Protein AF-A0A4R4EH93-F1 (afdb_monomer)

pLDDT: mean 72.95, std 14.52, range [34.31, 91.31]

Mean predicted aligned error: 12.09 Å

Radius of gyration: 16.81 Å; Cα contacts (8 Å, |Δi|>4): 59; chains: 1; bounding box: 36×36×42 Å

Solvent-accessible surface area (backbone atoms only — not comparable to full-atom values): 6938 Å² total; per-residue (Å²): 116,46,76,43,58,83,52,66,70,56,56,56,50,24,69,74,64,79,35,54,74,48,68,48,46,65,91,77,71,39,52,62,50,95,89,77,46,45,53,67,58,56,54,49,50,53,50,53,51,50,64,60,53,68,77,47,99,67,78,57,76,93,48,43,66,61,54,49,53,53,48,51,55,42,62,77,56,65,73,60,90,53,63,68,59,54,52,51,47,54,48,52,61,62,70,52,57,73,85,62,41,72,65,49,62,76,66,50,93,73,86,126

Secondary structure (DSSP, 8-state):
-EEE-S-HHHHHHHHHHT--EEE--GGGT--EETTTEEHHHHHHHHHHHHHHHTTSS---GGGHHHHHHHHHHHHHTTT---HHHHHHHHHHHHHS-TTSHHHHHHT-S---

Structure (mmCIF, N/CA/C/O backbone):
data_AF-A0A4R4EH93-F1
#
_entry.id   AF-A0A4R4EH93-F1
#
loop_
_atom_site.group_PDB
_atom_site.id
_atom_site.type_symbol
_atom_site.label_atom_id
_atom_site.label_alt_id
_atom_site.label_comp_id
_atom_site.label_asym_id
_atom_site.label_entity_id
_atom_site.label_seq_id
_atom_site.pdbx_PDB_ins_code
_atom_site.Cartn_x
_atom_site.Cartn_y
_atom_site.Cartn_z
_atom_site.occupancy
_atom_site.B_iso_or_equiv
_atom_site.auth_seq_id
_atom_site.auth_comp_id
_atom_site.auth_asym_id
_atom_site.auth_atom_id
_atom_site.pdbx_PDB_model_num
ATOM 1 N N . VAL A 1 1 ? -14.420 -3.816 -2.628 1.00 75.31 1 VAL A N 1
ATOM 2 C CA . VAL A 1 1 ? -14.460 -3.188 -1.287 1.00 75.31 1 VAL A CA 1
ATOM 3 C C . VAL A 1 1 ? -13.229 -2.310 -1.111 1.00 75.31 1 VAL A C 1
ATOM 5 O O . VAL A 1 1 ? -12.121 -2.817 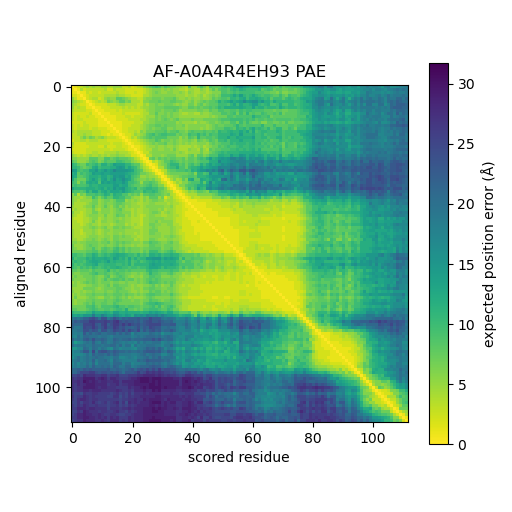-1.235 1.00 75.31 1 VAL A O 1
ATOM 8 N N . LEU A 1 2 ? -13.412 -1.013 -0.868 1.00 80.44 2 LEU A N 1
ATOM 9 C CA . LEU A 1 2 ? -12.361 -0.056 -0.516 1.00 80.44 2 LEU A CA 1
ATOM 10 C C . LEU A 1 2 ? -12.394 0.180 0.993 1.00 80.44 2 LEU A C 1
ATOM 12 O O . LEU A 1 2 ? -13.464 0.416 1.548 1.00 80.44 2 LEU A O 1
ATOM 16 N N . ILE A 1 3 ? -11.233 0.161 1.646 1.00 81.25 3 ILE A N 1
ATOM 17 C CA . ILE A 1 3 ? -11.112 0.461 3.074 1.00 81.25 3 ILE A CA 1
ATOM 18 C C . ILE A 1 3 ? -10.250 1.706 3.225 1.00 81.25 3 ILE A C 1
ATOM 20 O O . ILE A 1 3 ? -9.117 1.727 2.747 1.00 81.25 3 ILE A O 1
ATOM 24 N N . SER A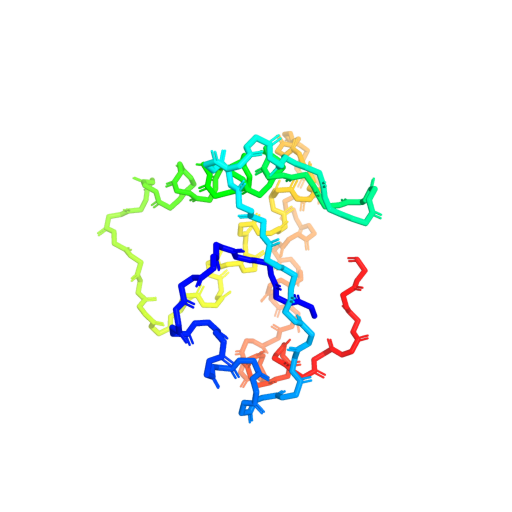 1 4 ? -10.771 2.738 3.877 1.00 80.06 4 SER A N 1
ATOM 25 C CA . SER A 1 4 ? -10.017 3.968 4.128 1.00 80.06 4 SER A CA 1
ATOM 26 C C . SER A 1 4 ? -10.549 4.707 5.353 1.00 80.06 4 SER A C 1
ATOM 28 O O . SER A 1 4 ? -11.550 4.309 5.955 1.00 80.06 4 SER A O 1
ATOM 30 N N . ASP A 1 5 ? -9.889 5.808 5.703 1.00 77.25 5 ASP A N 1
ATOM 31 C CA . ASP A 1 5 ? -10.461 6.806 6.602 1.00 77.25 5 ASP A CA 1
ATOM 32 C C . ASP A 1 5 ? -11.723 7.457 5.991 1.00 77.25 5 ASP A C 1
ATOM 34 O O . ASP A 1 5 ? -12.092 7.222 4.833 1.00 77.25 5 ASP A O 1
ATOM 38 N N . ALA A 1 6 ? -12.410 8.270 6.791 1.00 77.81 6 ALA A N 1
ATOM 39 C CA . ALA A 1 6 ? -13.658 8.929 6.412 1.00 77.81 6 ALA A CA 1
ATOM 40 C C . ALA A 1 6 ? -13.471 10.132 5.461 1.00 77.81 6 ALA A C 1
ATOM 42 O O . ALA A 1 6 ? -14.370 10.968 5.369 1.00 77.81 6 ALA A O 1
ATOM 43 N N . HIS A 1 7 ? -12.327 10.274 4.780 1.00 82.50 7 HIS A N 1
ATOM 44 C CA . HIS A 1 7 ? -12.070 11.438 3.937 1.00 82.50 7 HIS A CA 1
ATOM 45 C C . HIS A 1 7 ? -12.988 11.479 2.701 1.00 82.50 7 HIS A C 1
ATOM 47 O O . HIS A 1 7 ? -13.197 10.478 2.007 1.00 82.50 7 HIS A O 1
ATOM 53 N N . ASN A 1 8 ? -13.516 12.670 2.394 1.00 84.06 8 ASN A N 1
ATOM 54 C CA . ASN A 1 8 ? -14.549 12.876 1.369 1.00 84.06 8 ASN A CA 1
ATOM 55 C C . ASN A 1 8 ? -14.127 12.426 -0.039 1.00 84.06 8 ASN A C 1
ATOM 57 O O . ASN A 1 8 ? -14.973 11.996 -0.819 1.00 84.06 8 ASN A O 1
ATOM 61 N N . SER A 1 9 ? -12.832 12.468 -0.361 1.00 86.50 9 SER A N 1
ATOM 62 C CA . SER A 1 9 ? -12.319 11.998 -1.656 1.00 86.50 9 SER A CA 1
ATOM 63 C C . SER A 1 9 ? -12.639 10.524 -1.913 1.00 86.50 9 SER A C 1
ATOM 65 O O . SER A 1 9 ? -13.001 10.158 -3.030 1.00 86.50 9 SER A O 1
ATOM 67 N N . TYR A 1 10 ? -12.547 9.681 -0.880 1.00 85.44 10 TYR A N 1
ATOM 68 C CA . TYR A 1 10 ? -12.833 8.254 -1.002 1.00 85.44 10 TYR A CA 1
ATOM 69 C C . TYR A 1 10 ? -14.327 7.997 -1.151 1.00 85.44 10 TYR A C 1
ATOM 71 O O . TYR A 1 10 ? -14.704 7.129 -1.931 1.00 85.44 10 TYR A O 1
ATOM 79 N N . LYS A 1 11 ? -15.167 8.800 -0.483 1.00 84.81 11 LYS A N 1
ATOM 80 C CA . LYS A 1 11 ? -16.629 8.731 -0.593 1.00 84.81 11 LYS A CA 1
ATOM 81 C C . LYS A 1 11 ? -17.120 9.073 -2.003 1.00 84.81 11 LYS A C 1
ATOM 83 O O . LYS A 1 11 ? -17.979 8.379 -2.543 1.00 84.81 11 LYS A O 1
ATOM 88 N N . SER A 1 12 ? -16.563 10.118 -2.617 1.00 86.81 12 SER A N 1
ATOM 89 C CA . SER A 1 12 ? -16.892 10.471 -4.004 1.00 86.81 12 SER A CA 1
ATOM 90 C C . SER A 1 12 ? -16.395 9.408 -4.986 1.00 86.81 12 SER A C 1
ATOM 92 O O . SER A 1 12 ? -17.105 9.045 -5.918 1.00 86.81 12 SER A O 1
ATOM 94 N N . TYR A 1 13 ? -15.196 8.860 -4.760 1.00 88.00 13 TYR A N 1
ATOM 95 C CA . TYR A 1 13 ? -14.639 7.809 -5.611 1.00 88.00 13 TYR A CA 1
ATOM 96 C C . TYR A 1 13 ? -15.480 6.527 -5.585 1.00 88.00 13 TYR A C 1
ATOM 98 O O . TYR A 1 13 ? -15.805 5.988 -6.640 1.00 88.00 13 TYR A O 1
ATOM 106 N N . THR A 1 14 ? -15.857 6.048 -4.400 1.00 89.25 14 THR A N 1
ATOM 107 C CA . THR A 1 14 ? -16.641 4.815 -4.233 1.00 89.25 14 THR A CA 1
ATOM 108 C C . THR A 1 14 ? -18.038 4.934 -4.820 1.00 89.25 14 THR A C 1
ATOM 110 O O . THR A 1 14 ? -18.478 4.012 -5.500 1.00 89.25 14 THR A O 1
ATOM 113 N N . SER A 1 15 ? -18.678 6.094 -4.647 1.00 85.38 15 SER A N 1
ATOM 114 C CA . SER A 1 15 ? -19.988 6.389 -5.240 1.00 85.38 15 SER A CA 1
ATOM 115 C C . SER A 1 15 ? -19.942 6.381 -6.773 1.00 85.38 15 SER A C 1
ATOM 117 O O . SER A 1 15 ? -20.863 5.887 -7.411 1.00 85.38 15 SER A O 1
ATOM 119 N N . ASN A 1 16 ? -18.852 6.876 -7.370 1.00 90.50 16 ASN A N 1
ATOM 120 C CA . ASN A 1 16 ? -18.697 6.932 -8.827 1.00 90.50 16 ASN A CA 1
ATOM 121 C C . ASN A 1 16 ? -18.285 5.595 -9.464 1.00 90.50 16 ASN A C 1
ATOM 123 O O . ASN A 1 16 ? -18.445 5.431 -10.669 1.00 90.50 16 ASN A O 1
ATOM 127 N N . ASN A 1 17 ? -17.699 4.672 -8.695 1.00 87.00 17 ASN A N 1
ATOM 128 C CA . ASN A 1 17 ? -17.136 3.416 -9.212 1.00 87.00 17 ASN A CA 1
ATOM 129 C C . ASN A 1 17 ? -17.895 2.166 -8.731 1.00 87.00 17 ASN A C 1
ATOM 131 O O . ASN A 1 17 ? -17.402 1.062 -8.937 1.00 87.00 17 ASN A O 1
ATOM 135 N N . ASP A 1 18 ? -19.045 2.333 -8.070 1.00 85.88 18 ASP A N 1
ATOM 136 C CA . ASP A 1 18 ? -19.843 1.247 -7.476 1.00 85.88 18 ASP A CA 1
ATOM 137 C C . ASP A 1 18 ? -19.010 0.295 -6.591 1.00 85.88 18 ASP A C 1
ATOM 139 O O . ASP A 1 18 ? -19.085 -0.932 -6.654 1.00 85.88 18 ASP A O 1
ATOM 143 N N . VAL A 1 19 ? -18.132 0.876 -5.766 1.00 86.00 19 VAL A N 1
ATOM 144 C CA . VAL A 1 19 ? -17.267 0.117 -4.855 1.00 86.00 19 VAL A CA 1
ATOM 145 C C . VAL A 1 19 ? -17.749 0.308 -3.429 1.00 86.00 19 VAL A C 1
ATOM 147 O O . VAL A 1 19 ? -17.776 1.425 -2.926 1.00 86.00 19 VAL A O 1
ATOM 150 N N . GLU A 1 20 ? -18.030 -0.785 -2.721 1.00 85.44 20 GLU A N 1
ATOM 151 C CA . GLU A 1 20 ? -18.368 -0.711 -1.298 1.00 85.44 20 GLU A CA 1
ATOM 152 C C . GLU A 1 20 ? -17.258 -0.014 -0.490 1.00 85.44 20 GLU A C 1
ATOM 154 O O . GLU A 1 20 ? -16.099 -0.441 -0.532 1.00 85.44 20 GLU A O 1
ATOM 159 N N . HIS A 1 21 ? -17.613 1.023 0.276 1.00 84.62 21 HIS A N 1
ATOM 160 C CA . HIS A 1 21 ? -16.680 1.782 1.111 1.00 84.62 21 HIS A CA 1
ATOM 161 C C . HIS A 1 21 ? -16.786 1.402 2.590 1.00 84.62 21 HIS A C 1
ATOM 163 O O . HIS A 1 21 ? -17.761 1.714 3.272 1.00 84.62 21 HIS A O 1
ATOM 169 N N . VAL A 1 22 ? -15.742 0.770 3.117 1.00 83.19 22 VAL A N 1
ATOM 170 C CA . VAL A 1 22 ? -15.603 0.449 4.537 1.00 83.19 22 VAL A CA 1
ATOM 171 C C . VAL A 1 22 ? -14.756 1.529 5.207 1.00 83.19 22 VAL A C 1
ATOM 173 O O . VAL A 1 22 ? -13.536 1.560 5.085 1.00 83.19 22 VAL A O 1
ATOM 176 N N . ILE A 1 23 ? -15.415 2.423 5.939 1.00 80.94 23 ILE A N 1
ATOM 177 C CA . ILE A 1 23 ? -14.749 3.512 6.666 1.00 80.94 23 ILE A CA 1
ATOM 178 C C . ILE A 1 23 ? -14.227 3.007 8.013 1.00 80.94 23 ILE A C 1
ATOM 180 O O . ILE A 1 23 ? -15.039 2.605 8.845 1.00 80.94 23 ILE A O 1
ATOM 184 N N . ILE A 1 24 ? -12.922 3.075 8.269 1.00 76.00 24 ILE A N 1
ATOM 185 C CA . ILE A 1 24 ? -12.345 2.783 9.592 1.00 76.00 24 ILE A CA 1
ATOM 186 C C . ILE A 1 24 ? -11.857 4.092 10.213 1.00 76.00 24 ILE A C 1
ATOM 188 O O . ILE A 1 24 ? -10.912 4.704 9.718 1.00 76.00 24 ILE A O 1
ATOM 192 N N . ASN A 1 25 ? -12.510 4.535 11.291 1.00 72.62 25 ASN A N 1
ATOM 193 C CA . ASN A 1 25 ? -12.143 5.770 11.977 1.00 72.62 25 ASN A CA 1
ATOM 194 C C . ASN A 1 25 ? -11.271 5.470 13.204 1.00 72.62 25 ASN A C 1
ATOM 196 O O . ASN A 1 25 ? -11.771 5.237 14.306 1.00 72.62 25 ASN A O 1
ATOM 200 N N . GLY A 1 26 ? -9.951 5.527 13.011 1.00 65.38 26 GLY A N 1
ATOM 201 C CA . GLY A 1 26 ? -8.981 5.343 14.093 1.00 65.38 26 GLY A CA 1
ATOM 202 C C . GLY A 1 26 ? -9.120 6.365 15.231 1.00 65.38 26 GLY A C 1
ATOM 203 O O . GLY A 1 26 ? -8.804 6.034 16.372 1.00 65.38 26 GLY A O 1
ATOM 204 N N . SER A 1 27 ? -9.652 7.565 14.961 1.00 63.94 27 SER A N 1
ATOM 205 C CA . SER A 1 27 ? -9.892 8.597 15.983 1.00 63.94 27 SER A CA 1
ATOM 206 C C . SER A 1 27 ? -11.054 8.248 16.915 1.00 63.94 27 SER A C 1
ATOM 208 O O . SER A 1 27 ? -11.050 8.652 18.073 1.00 63.94 27 SER A O 1
ATOM 210 N N . ASN A 1 28 ? -12.003 7.429 16.452 1.00 65.31 28 ASN A N 1
ATOM 211 C CA . ASN A 1 28 ? -13.106 6.922 17.275 1.00 65.31 28 ASN A CA 1
ATOM 212 C C . ASN A 1 28 ? -12.739 5.623 18.017 1.00 65.31 28 ASN A C 1
ATOM 214 O O . ASN A 1 28 ? -13.620 4.956 18.551 1.00 65.31 28 ASN A O 1
ATOM 218 N N . LYS A 1 29 ? -11.451 5.239 18.045 1.00 62.81 29 LYS A N 1
ATOM 219 C CA . LYS A 1 29 ? -10.949 3.957 18.581 1.00 62.81 29 LYS A CA 1
ATOM 220 C C . LYS A 1 29 ? -11.568 2.715 17.920 1.00 62.81 29 LYS A C 1
ATOM 222 O O . LYS A 1 29 ? -11.489 1.612 18.459 1.00 62.81 29 LYS A O 1
ATOM 227 N N . GLU A 1 30 ? -12.140 2.868 16.727 1.00 64.50 30 GLU A N 1
ATOM 228 C CA . GLU A 1 30 ? -12.624 1.754 15.917 1.00 64.50 30 GLU A CA 1
ATOM 229 C C . GLU A 1 30 ? -11.475 1.223 15.057 1.00 64.50 30 GLU A C 1
ATOM 231 O O . GLU A 1 30 ? -11.131 1.789 14.020 1.00 64.50 30 GLU A O 1
ATOM 236 N N . TYR A 1 31 ? -10.865 0.121 15.491 1.00 62.47 31 TYR A N 1
ATOM 237 C CA . TYR A 1 31 ? -9.760 -0.530 14.771 1.00 62.47 31 TYR A CA 1
ATOM 238 C C . TYR A 1 31 ? -10.191 -1.779 13.995 1.00 62.47 31 TYR A C 1
ATOM 240 O O . TYR A 1 31 ? -9.380 -2.363 13.270 1.00 62.47 31 TYR A O 1
ATOM 248 N N . ILE A 1 32 ? -11.450 -2.193 14.168 1.00 58.91 32 ILE A N 1
ATOM 249 C CA . ILE A 1 32 ? -12.029 -3.416 13.616 1.00 58.91 32 ILE A CA 1
ATOM 250 C C . ILE A 1 32 ? -13.407 -3.074 13.056 1.00 58.91 32 ILE A C 1
ATOM 252 O O . ILE A 1 32 ? -14.276 -2.626 13.800 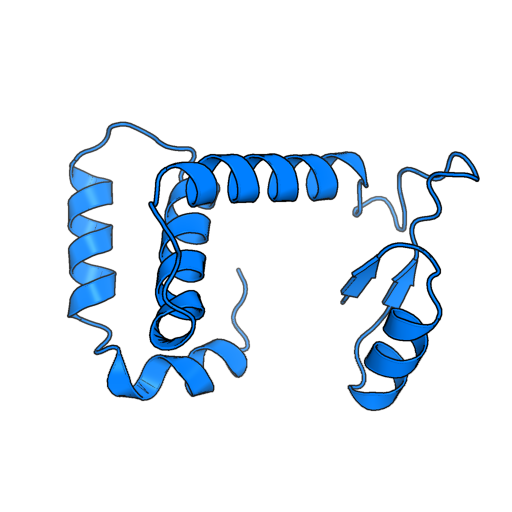1.00 58.91 32 ILE A O 1
ATOM 256 N N . LYS A 1 33 ? -13.628 -3.305 11.759 1.00 65.94 33 LYS A N 1
ATOM 257 C CA . LYS A 1 33 ? -14.947 -3.138 11.132 1.00 65.94 33 LYS A CA 1
ATOM 258 C C . LYS A 1 33 ? -15.380 -4.434 10.459 1.00 65.94 33 LYS A C 1
ATOM 260 O O . LYS A 1 33 ? -14.574 -5.105 9.818 1.00 65.94 33 LYS A O 1
ATOM 265 N N . LYS A 1 34 ? -16.650 -4.809 10.647 1.00 60.12 34 LYS A N 1
ATOM 266 C CA . LYS A 1 34 ? -17.234 -6.083 10.176 1.00 60.12 34 LYS A CA 1
ATOM 267 C C . LYS A 1 34 ? -16.502 -7.353 10.664 1.00 60.12 34 LYS A C 1
ATOM 269 O O . LYS A 1 34 ? -16.631 -8.398 10.044 1.00 60.12 34 LYS A O 1
ATOM 274 N N . GLY A 1 35 ? -15.702 -7.272 11.731 1.00 60.69 35 GLY A N 1
ATOM 275 C CA . GLY A 1 35 ? -14.955 -8.409 12.301 1.00 60.69 35 GLY A CA 1
ATOM 276 C C . GLY A 1 35 ? -13.782 -8.939 11.460 1.00 60.69 35 GLY A C 1
ATOM 277 O O . GLY A 1 35 ? -12.961 -9.677 11.983 1.00 60.69 35 GLY A O 1
ATOM 278 N N . ILE A 1 36 ? -13.674 -8.540 10.190 1.00 65.50 36 ILE A N 1
ATOM 279 C CA . ILE A 1 36 ? -12.663 -9.028 9.235 1.00 65.50 36 ILE A CA 1
ATOM 280 C C . ILE A 1 36 ? -11.629 -7.960 8.854 1.00 65.50 36 ILE A C 1
ATOM 282 O O . ILE A 1 36 ? -10.517 -8.285 8.436 1.00 65.50 36 ILE A O 1
ATOM 286 N N . PHE A 1 37 ? -11.964 -6.675 9.003 1.00 69.62 37 PHE A N 1
ATOM 287 C CA . PHE A 1 37 ? -11.095 -5.580 8.581 1.00 69.62 37 PHE A CA 1
ATOM 288 C C . PHE A 1 37 ? -10.401 -4.942 9.778 1.00 69.62 37 PHE A C 1
ATOM 290 O O . PHE A 1 37 ? -11.010 -4.177 10.525 1.00 69.62 37 PHE A O 1
ATOM 297 N N . HIS A 1 38 ? -9.111 -5.244 9.930 1.00 74.19 38 HIS A N 1
ATOM 298 C CA . HIS A 1 38 ? -8.249 -4.667 10.958 1.00 74.19 38 HIS A CA 1
ATOM 299 C C . HIS A 1 38 ? -7.388 -3.543 10.379 1.00 74.19 38 HIS A C 1
ATOM 301 O O . HIS A 1 38 ? -6.583 -3.784 9.474 1.00 74.19 38 HIS A O 1
ATOM 307 N N . LEU A 1 39 ? -7.470 -2.343 10.964 1.00 76.12 39 LEU A N 1
ATOM 308 C CA . LEU A 1 39 ? -6.636 -1.200 10.562 1.00 76.12 39 LEU A CA 1
ATOM 309 C C . LEU A 1 39 ? -5.140 -1.535 10.624 1.00 76.12 39 LEU A C 1
ATOM 311 O O . LEU A 1 39 ? -4.365 -1.162 9.746 1.00 76.12 39 LEU A O 1
ATOM 315 N N . ASN A 1 40 ? -4.744 -2.313 11.632 1.00 79.25 40 ASN A N 1
ATOM 316 C CA . ASN A 1 40 ? -3.362 -2.748 11.812 1.00 79.25 40 ASN A CA 1
ATOM 317 C C . ASN A 1 40 ? -2.858 -3.618 10.656 1.00 79.25 40 ASN A C 1
ATOM 319 O O . ASN A 1 40 ? -1.692 -3.504 10.287 1.00 79.25 40 ASN A O 1
ATOM 323 N N . ASN A 1 41 ? -3.712 -4.452 10.054 1.00 81.38 41 ASN A N 1
ATOM 324 C CA . ASN A 1 41 ? -3.309 -5.276 8.916 1.00 81.38 41 ASN A CA 1
ATOM 325 C C . ASN A 1 41 ? -3.033 -4.406 7.679 1.00 81.38 41 ASN A C 1
ATOM 327 O O . ASN A 1 41 ? -2.017 -4.581 7.007 1.00 81.38 41 ASN A O 1
ATOM 331 N N . ILE A 1 42 ? -3.891 -3.408 7.446 1.00 81.50 42 ILE A N 1
ATOM 332 C CA . ILE A 1 42 ? -3.755 -2.426 6.360 1.00 81.50 42 ILE A CA 1
ATOM 333 C C . ILE A 1 42 ? -2.482 -1.592 6.555 1.00 81.50 42 ILE A C 1
ATOM 335 O O . ILE A 1 42 ? -1.646 -1.498 5.657 1.00 81.50 42 ILE A O 1
ATOM 339 N N . ASN A 1 43 ? -2.270 -1.056 7.759 1.00 84.06 43 ASN A N 1
ATOM 340 C CA . ASN A 1 43 ? -1.066 -0.292 8.093 1.00 84.06 43 ASN A CA 1
ATOM 341 C C . ASN A 1 43 ? 0.210 -1.130 7.946 1.00 84.06 43 ASN A C 1
ATOM 343 O O . ASN A 1 43 ? 1.216 -0.648 7.421 1.00 84.06 43 ASN A O 1
ATOM 347 N N . ASN A 1 44 ? 0.172 -2.396 8.367 1.00 85.56 44 ASN A N 1
ATOM 348 C CA . ASN A 1 44 ? 1.296 -3.310 8.214 1.00 85.56 44 ASN A CA 1
ATOM 349 C C . ASN A 1 44 ? 1.584 -3.585 6.727 1.00 85.56 44 ASN A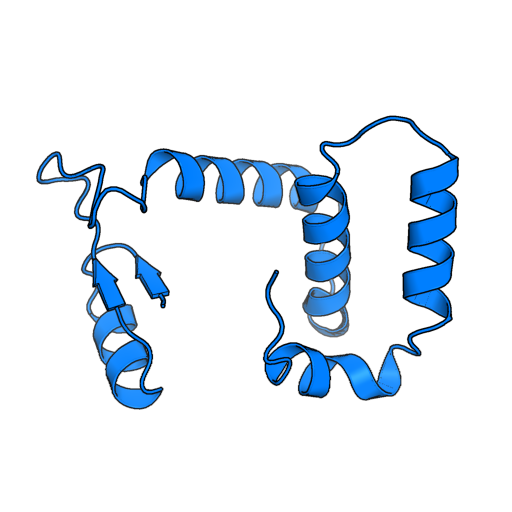 C 1
ATOM 351 O O . ASN A 1 44 ? 2.734 -3.486 6.304 1.00 85.56 44 ASN A O 1
ATOM 355 N N . TYR A 1 45 ? 0.555 -3.822 5.907 1.00 87.06 45 TYR A N 1
ATOM 356 C CA . TYR A 1 45 ? 0.701 -3.956 4.453 1.00 87.06 45 TYR A CA 1
ATOM 357 C C . TYR A 1 45 ? 1.367 -2.722 3.824 1.00 87.06 45 TYR A C 1
ATOM 359 O O . TYR A 1 45 ? 2.364 -2.850 3.109 1.00 87.06 45 TYR A O 1
ATOM 367 N N . HIS A 1 46 ? 0.895 -1.515 4.151 1.00 87.69 46 HIS A N 1
ATOM 368 C CA . HIS A 1 46 ? 1.499 -0.276 3.653 1.00 87.69 46 HIS A CA 1
ATOM 369 C C . HIS A 1 46 ? 2.957 -0.107 4.089 1.00 87.69 46 HIS A C 1
ATOM 371 O O . HIS A 1 46 ? 3.786 0.334 3.292 1.00 87.69 46 HIS A O 1
ATOM 377 N N . SER A 1 47 ? 3.286 -0.462 5.333 1.00 89.69 47 SER A N 1
ATOM 378 C CA . SER A 1 47 ? 4.659 -0.412 5.843 1.00 89.69 47 SER A CA 1
ATOM 379 C C . SER A 1 47 ? 5.588 -1.342 5.053 1.00 89.69 47 SER A C 1
ATOM 381 O O . SER A 1 47 ? 6.655 -0.917 4.598 1.00 89.69 47 SER A O 1
ATOM 383 N N . ARG A 1 48 ? 5.154 -2.585 4.794 1.00 90.12 48 ARG A N 1
ATOM 384 C CA . ARG A 1 48 ? 5.912 -3.559 3.991 1.00 90.12 48 ARG A CA 1
ATOM 385 C C . ARG A 1 48 ? 6.106 -3.085 2.554 1.00 90.12 48 ARG A C 1
ATOM 387 O O . ARG A 1 48 ? 7.228 -3.143 2.052 1.00 90.12 48 ARG A O 1
ATOM 394 N N . LEU A 1 49 ? 5.060 -2.542 1.927 1.00 90.69 49 LEU A N 1
ATOM 395 C CA . LEU A 1 49 ? 5.140 -1.983 0.576 1.00 90.69 49 LEU A CA 1
ATOM 396 C C . LEU A 1 49 ? 6.138 -0.822 0.504 1.00 90.69 49 LEU A C 1
ATOM 398 O O . LEU A 1 49 ? 7.019 -0.823 -0.354 1.00 90.69 49 LEU A O 1
ATOM 402 N N . LYS A 1 50 ? 6.053 0.143 1.430 1.00 90.62 50 LYS A N 1
ATOM 403 C CA . LYS A 1 50 ? 6.976 1.289 1.486 1.00 90.62 50 LYS A CA 1
ATOM 404 C C . LYS A 1 50 ? 8.427 0.838 1.647 1.00 90.62 50 LYS A C 1
ATOM 406 O O . LYS A 1 50 ? 9.283 1.273 0.881 1.00 90.62 50 LYS A O 1
ATOM 411 N N . LYS A 1 51 ? 8.693 -0.076 2.587 1.00 91.31 51 LYS A N 1
ATOM 412 C CA . LYS A 1 51 ? 10.031 -0.649 2.814 1.00 91.31 51 LYS A CA 1
ATOM 413 C C . LYS A 1 51 ? 10.556 -1.413 1.595 1.00 91.31 51 LYS A C 1
ATOM 415 O O . LYS A 1 51 ? 11.753 -1.430 1.331 1.00 91.31 51 LYS A O 1
ATOM 420 N N . TRP A 1 52 ? 9.674 -2.074 0.851 1.00 90.81 52 TRP A N 1
ATOM 421 C CA . TRP A 1 52 ? 10.053 -2.796 -0.359 1.00 90.81 52 TRP A CA 1
ATOM 422 C C . TRP A 1 52 ? 10.383 -1.845 -1.518 1.00 90.81 52 TRP A C 1
ATOM 424 O O . TRP A 1 52 ? 11.389 -2.061 -2.200 1.00 90.81 52 TRP A O 1
ATOM 434 N N . ILE A 1 53 ? 9.581 -0.788 -1.701 1.00 90.69 53 ILE A N 1
ATOM 435 C CA . ILE A 1 53 ? 9.782 0.251 -2.722 1.00 90.69 53 ILE A CA 1
ATOM 436 C C . ILE A 1 53 ? 11.052 1.067 -2.453 1.00 90.69 53 ILE A C 1
ATOM 438 O O . ILE A 1 53 ? 11.770 1.386 -3.396 1.00 90.69 53 ILE A O 1
ATOM 442 N N . SER A 1 54 ? 11.375 1.366 -1.191 1.00 90.31 54 SER A N 1
ATOM 443 C CA . SER A 1 54 ? 12.521 2.220 -0.832 1.00 90.31 54 SER A CA 1
ATOM 444 C C . SER A 1 54 ? 13.889 1.661 -1.242 1.00 90.31 54 SER A C 1
ATOM 446 O O . SER A 1 54 ? 14.888 2.360 -1.144 1.00 90.31 54 SER A O 1
ATOM 448 N N . ARG A 1 55 ? 13.958 0.397 -1.675 1.00 88.69 55 ARG A N 1
ATOM 449 C CA . ARG A 1 55 ? 15.185 -0.241 -2.184 1.00 88.69 55 ARG A CA 1
ATOM 450 C C . ARG A 1 55 ? 15.501 0.145 -3.633 1.00 88.69 55 ARG A C 1
ATOM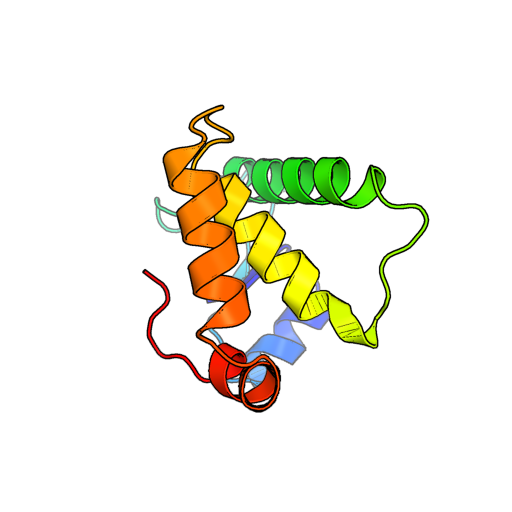 452 O O . ARG A 1 55 ? 16.584 -0.167 -4.113 1.00 88.69 55 ARG A O 1
ATOM 459 N N . PHE A 1 56 ? 14.556 0.763 -4.339 1.00 87.88 56 PHE A N 1
ATOM 460 C CA . PHE A 1 56 ? 14.737 1.236 -5.707 1.00 87.88 56 PHE A CA 1
ATOM 461 C C . PHE A 1 56 ? 15.034 2.741 -5.703 1.00 87.88 56 PHE A C 1
ATOM 463 O O . PHE A 1 56 ? 14.417 3.492 -4.951 1.00 87.88 56 PHE A O 1
ATOM 470 N N . ASN A 1 57 ? 15.906 3.206 -6.600 1.00 85.69 57 ASN A N 1
ATOM 471 C CA . ASN A 1 57 ? 16.255 4.629 -6.762 1.00 85.69 57 ASN A CA 1
ATOM 472 C C . ASN A 1 57 ? 15.202 5.410 -7.574 1.00 85.69 57 ASN A C 1
ATOM 474 O O . ASN A 1 57 ? 15.533 6.250 -8.406 1.00 85.69 57 ASN A O 1
ATOM 478 N N . GLY A 1 58 ? 13.926 5.085 -7.370 1.00 84.62 58 GLY A N 1
ATOM 479 C CA . GLY A 1 58 ? 12.807 5.551 -8.182 1.00 84.62 58 GLY A CA 1
ATOM 480 C C . GLY A 1 58 ? 12.095 4.400 -8.889 1.00 84.62 58 GLY A C 1
ATOM 481 O O . GLY A 1 58 ? 12.715 3.484 -9.431 1.00 84.62 58 GLY A O 1
ATOM 482 N N . VAL A 1 59 ? 10.764 4.445 -8.866 1.00 83.31 59 VAL A N 1
ATOM 483 C CA . VAL A 1 59 ? 9.901 3.481 -9.554 1.00 83.31 59 VAL A CA 1
ATOM 484 C C . VAL A 1 59 ? 9.383 4.140 -10.823 1.00 83.31 59 VAL A C 1
ATOM 486 O O . VAL A 1 59 ? 8.748 5.191 -10.764 1.00 83.31 59 VAL A O 1
ATOM 489 N N . SER A 1 60 ? 9.646 3.529 -11.977 1.00 82.38 60 SER A N 1
ATOM 490 C CA . SER A 1 60 ? 9.094 4.014 -13.242 1.00 82.38 60 SER A CA 1
ATOM 491 C C . SER A 1 60 ? 7.571 3.881 -13.224 1.00 82.38 60 SER A C 1
ATOM 493 O O . SER A 1 60 ? 7.045 2.777 -13.075 1.00 82.38 60 SER A O 1
ATOM 495 N N . THR A 1 61 ? 6.857 4.991 -13.420 1.00 81.44 61 THR A N 1
ATOM 496 C CA . THR A 1 61 ? 5.385 5.015 -13.478 1.00 81.44 61 THR A CA 1
ATOM 497 C C . THR A 1 61 ? 4.840 4.097 -14.571 1.00 81.44 61 THR A C 1
ATOM 499 O O . THR A 1 61 ? 3.840 3.420 -14.343 1.00 81.44 61 THR A O 1
ATOM 502 N N . LYS A 1 62 ? 5.550 3.974 -15.705 1.00 83.88 62 LYS A N 1
ATOM 503 C CA . LYS A 1 62 ? 5.216 3.051 -16.806 1.00 83.88 62 LYS A CA 1
ATOM 504 C C . LYS A 1 62 ? 5.136 1.591 -16.355 1.00 83.88 62 LYS A C 1
ATOM 506 O O . LYS A 1 62 ? 4.319 0.836 -16.867 1.00 83.88 62 LYS A O 1
ATOM 511 N N . TYR A 1 63 ? 5.980 1.192 -15.407 1.00 81.50 63 TYR A N 1
ATOM 512 C CA . TYR A 1 63 ? 6.087 -0.196 -14.959 1.00 81.50 63 TYR A CA 1
ATOM 513 C C . TYR A 1 63 ? 5.547 -0.411 -13.545 1.00 81.50 63 TYR A C 1
ATOM 515 O O . TYR A 1 63 ? 5.674 -1.517 -13.027 1.00 81.50 63 TYR A O 1
ATOM 523 N N . LEU A 1 64 ? 4.922 0.599 -12.923 1.00 84.44 64 LEU A N 1
ATOM 524 C CA . LEU A 1 64 ? 4.447 0.554 -11.534 1.00 84.44 64 LEU A CA 1
ATOM 525 C C . LEU A 1 64 ? 3.625 -0.707 -11.239 1.00 84.44 64 LEU A C 1
ATOM 527 O O . LEU A 1 64 ? 3.813 -1.345 -10.208 1.00 84.44 64 LEU A O 1
ATOM 531 N N . GLN A 1 65 ? 2.767 -1.113 -12.172 1.00 79.50 65 GLN A N 1
ATOM 532 C CA . GLN A 1 65 ? 1.966 -2.324 -12.033 1.00 79.50 65 GLN A CA 1
ATOM 533 C C . GLN A 1 65 ? 2.818 -3.595 -11.924 1.00 79.50 65 GLN A C 1
ATOM 535 O O . GLN A 1 65 ? 2.529 -4.454 -11.096 1.00 79.50 65 GLN A O 1
ATOM 540 N N . LEU A 1 66 ? 3.908 -3.689 -12.688 1.00 80.94 66 LEU A N 1
ATOM 541 C CA . LEU A 1 66 ? 4.867 -4.791 -12.599 1.00 80.94 66 LEU A CA 1
ATOM 542 C C . LEU A 1 66 ? 5.555 -4.829 -11.228 1.00 80.94 66 LEU A C 1
ATOM 544 O O . LEU A 1 66 ? 5.706 -5.901 -10.644 1.00 80.94 66 LEU A O 1
ATOM 548 N N . TYR A 1 67 ? 5.911 -3.662 -10.682 1.00 85.75 67 TYR A N 1
ATOM 549 C CA . TYR A 1 67 ? 6.450 -3.566 -9.324 1.00 85.75 67 TYR A CA 1
ATOM 550 C C . TYR A 1 67 ? 5.432 -4.036 -8.281 1.00 85.75 67 TYR A C 1
ATOM 552 O O . TYR A 1 67 ? 5.791 -4.786 -7.377 1.00 85.75 67 TYR A O 1
ATOM 560 N N . LEU A 1 68 ? 4.161 -3.648 -8.406 1.00 86.56 68 LEU A N 1
ATOM 561 C CA . LEU A 1 68 ? 3.118 -4.061 -7.464 1.00 86.56 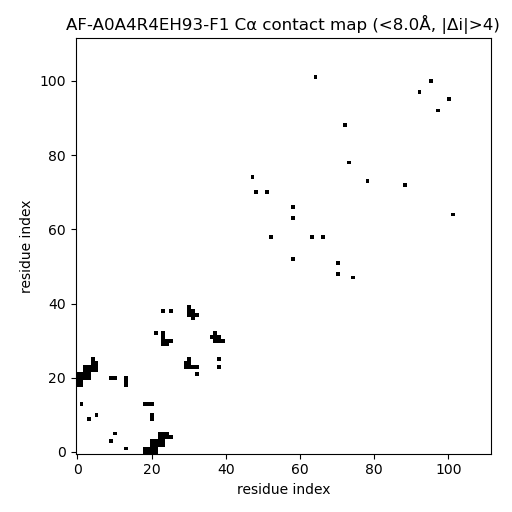68 LEU A CA 1
ATOM 562 C C . LEU A 1 68 ? 2.847 -5.569 -7.519 1.00 86.56 68 LEU A C 1
ATOM 564 O O . LEU A 1 68 ? 2.734 -6.193 -6.466 1.00 86.56 68 LEU A O 1
ATOM 568 N N . VAL A 1 69 ? 2.823 -6.173 -8.713 1.00 82.69 69 VAL A N 1
ATOM 569 C CA . VAL A 1 69 ? 2.708 -7.636 -8.857 1.00 82.69 69 VAL A CA 1
ATOM 570 C C . VAL A 1 69 ? 3.900 -8.336 -8.206 1.00 82.69 69 VAL A C 1
ATOM 572 O O . VAL A 1 69 ? 3.726 -9.322 -7.487 1.00 82.69 69 VAL A O 1
ATOM 575 N N . TRP A 1 70 ? 5.113 -7.812 -8.402 1.00 82.38 70 TRP A N 1
ATOM 576 C CA . TRP A 1 70 ? 6.308 -8.366 -7.770 1.00 82.38 70 TRP A CA 1
ATOM 577 C C . TRP A 1 70 ? 6.245 -8.260 -6.241 1.00 82.38 70 TRP A C 1
ATOM 579 O O . TRP A 1 70 ? 6.524 -9.236 -5.540 1.00 82.38 70 TRP A O 1
ATOM 589 N N . PHE A 1 71 ? 5.824 -7.112 -5.712 1.00 86.56 71 PHE A N 1
ATOM 590 C CA . PHE A 1 71 ? 5.618 -6.945 -4.279 1.00 86.56 71 PHE A CA 1
ATOM 591 C C . PHE A 1 71 ? 4.591 -7.941 -3.735 1.00 86.56 71 PHE A C 1
ATOM 593 O O . PHE A 1 71 ? 4.896 -8.656 -2.784 1.00 86.56 71 PHE A O 1
ATOM 600 N N . GLN A 1 72 ? 3.415 -8.038 -4.357 1.00 83.31 72 GLN A N 1
ATOM 601 C CA . GLN A 1 72 ? 2.339 -8.922 -3.908 1.00 83.31 72 GLN A CA 1
ATOM 602 C C . GLN A 1 72 ? 2.777 -10.389 -3.890 1.00 83.31 72 GLN A C 1
ATOM 604 O O . GLN A 1 72 ? 2.482 -11.117 -2.945 1.00 83.31 72 GLN A O 1
ATOM 609 N N . PHE A 1 73 ? 3.542 -10.822 -4.895 1.00 76.06 73 PHE A N 1
ATOM 610 C CA . PHE A 1 73 ? 4.116 -12.164 -4.914 1.00 76.06 73 PHE A CA 1
ATOM 611 C C . PHE A 1 73 ? 5.039 -12.418 -3.712 1.00 76.06 73 PHE A C 1
ATOM 613 O O . PHE A 1 73 ? 4.971 -13.478 -3.086 1.00 76.06 73 PHE A O 1
ATOM 620 N N . LEU A 1 74 ? 5.897 -11.452 -3.380 1.00 80.12 74 LEU A N 1
ATOM 621 C CA . LEU A 1 74 ? 6.824 -11.560 -2.254 1.00 80.12 74 LEU A CA 1
ATOM 622 C C . LEU A 1 74 ? 6.113 -11.489 -0.896 1.00 80.12 74 LEU A C 1
ATOM 624 O O . LEU A 1 74 ? 6.508 -12.209 0.024 1.00 80.12 74 LEU A O 1
ATOM 628 N N . ASP A 1 75 ? 5.073 -10.660 -0.786 1.00 82.88 75 ASP A N 1
ATOM 629 C CA . ASP A 1 75 ? 4.271 -10.483 0.428 1.00 82.88 75 ASP A CA 1
ATOM 630 C C . ASP A 1 75 ? 3.455 -11.747 0.736 1.00 82.88 75 ASP A C 1
ATOM 632 O O . ASP A 1 75 ? 3.526 -12.286 1.842 1.00 82.88 75 ASP A O 1
ATOM 636 N N . ASN A 1 76 ? 2.783 -12.304 -0.280 1.00 72.56 76 ASN A N 1
ATOM 637 C CA . ASN A 1 76 ? 1.965 -13.514 -0.157 1.00 72.56 76 ASN A CA 1
ATOM 638 C C . ASN A 1 76 ? 2.789 -14.763 0.178 1.00 72.56 76 ASN A C 1
ATOM 640 O O . ASN A 1 76 ? 2.285 -15.693 0.804 1.00 72.56 76 ASN A O 1
ATOM 644 N N . ARG A 1 77 ? 4.061 -14.806 -0.236 1.00 65.75 77 ARG A N 1
ATOM 645 C CA . ARG A 1 77 ? 4.950 -15.957 -0.007 1.00 65.75 77 ARG A CA 1
ATOM 646 C C . ARG A 1 77 ? 5.912 -15.768 1.165 1.00 65.75 77 ARG A C 1
ATOM 648 O O . ARG A 1 77 ? 6.857 -16.546 1.282 1.00 65.75 77 ARG A O 1
ATOM 655 N N . LYS A 1 78 ? 5.672 -14.755 2.014 1.00 60.44 78 LYS A N 1
ATOM 656 C CA . LYS A 1 78 ? 6.453 -14.443 3.223 1.00 60.44 78 LYS A CA 1
ATOM 657 C C . LYS A 1 78 ? 7.965 -14.561 3.004 1.00 60.44 78 LYS A C 1
ATOM 659 O O . LYS A 1 78 ? 8.627 -15.236 3.774 1.00 60.44 78 LYS A O 1
ATOM 664 N N . MET A 1 79 ? 8.512 -13.941 1.952 1.00 52.94 79 MET A N 1
ATOM 665 C CA . MET A 1 79 ? 9.968 -13.840 1.726 1.00 52.94 79 MET A CA 1
ATOM 666 C C . MET A 1 79 ? 10.796 -15.102 2.079 1.00 52.94 79 MET A C 1
ATOM 668 O O . MET A 1 79 ? 11.893 -14.984 2.621 1.00 52.94 79 MET A O 1
ATOM 672 N N . GLU A 1 80 ? 10.309 -16.313 1.801 1.00 54.88 80 GLU A N 1
ATOM 673 C CA . GLU A 1 80 ? 11.125 -17.501 2.050 1.00 54.88 80 GLU A CA 1
ATOM 674 C C . GLU A 1 80 ? 12.246 -17.582 1.010 1.00 54.88 80 GLU A C 1
ATOM 676 O O . GLU A 1 80 ? 12.045 -17.328 -0.181 1.00 54.88 80 GLU A O 1
ATOM 681 N N . SER A 1 81 ? 13.450 -17.931 1.463 1.00 58.75 81 SER A N 1
ATOM 682 C CA . SER A 1 81 ? 14.693 -17.973 0.680 1.00 58.75 81 SER A CA 1
ATOM 683 C C . SER A 1 81 ? 14.716 -19.041 -0.424 1.00 58.75 81 SER A C 1
ATOM 685 O O . SER A 1 81 ? 15.727 -19.184 -1.115 1.00 58.75 81 SER A O 1
ATOM 687 N N . ASP A 1 82 ? 13.603 -19.743 -0.637 1.00 68.50 82 ASP A N 1
ATOM 688 C CA . ASP A 1 82 ? 13.470 -20.871 -1.545 1.00 68.50 82 ASP A CA 1
ATOM 689 C C . ASP A 1 82 ? 13.652 -20.463 -3.020 1.00 68.50 82 ASP A C 1
ATOM 691 O O . ASP A 1 82 ? 12.872 -19.716 -3.626 1.00 68.50 82 ASP A O 1
ATOM 695 N N . LEU A 1 83 ? 14.718 -20.998 -3.613 1.00 67.56 83 LEU A N 1
ATOM 696 C CA . LEU A 1 83 ? 15.100 -20.811 -5.008 1.00 67.56 83 LEU A CA 1
ATOM 697 C C . LEU A 1 83 ? 14.031 -21.332 -5.982 1.00 67.56 83 LEU A C 1
ATOM 699 O O . LEU A 1 83 ? 13.870 -20.768 -7.065 1.00 67.56 83 LEU A O 1
ATOM 703 N N . SER A 1 84 ? 13.269 -22.359 -5.596 1.00 70.44 84 SER A N 1
ATOM 704 C CA . SER A 1 84 ? 12.182 -22.921 -6.404 1.00 70.44 84 SER A CA 1
ATOM 705 C C . SER A 1 84 ? 11.079 -21.887 -6.648 1.00 70.44 84 SER A C 1
ATOM 707 O O . SER A 1 84 ? 10.648 -21.659 -7.782 1.00 70.44 84 SER A O 1
ATOM 709 N N . LYS A 1 85 ? 10.712 -21.134 -5.603 1.00 67.44 85 LYS A N 1
ATOM 710 C CA . LYS A 1 85 ? 9.707 -20.063 -5.686 1.00 67.44 85 LYS A CA 1
ATOM 711 C C . LYS A 1 85 ? 10.204 -18.875 -6.522 1.00 67.44 85 LYS A C 1
ATOM 713 O O . LYS A 1 85 ? 9.411 -18.292 -7.260 1.00 67.44 85 LYS A O 1
ATOM 718 N N . LYS A 1 86 ? 11.507 -18.553 -6.486 1.00 68.75 86 LYS A N 1
ATOM 719 C CA . LYS A 1 86 ? 12.124 -17.524 -7.355 1.00 68.75 86 LYS A CA 1
ATOM 720 C C . LYS A 1 86 ? 12.093 -17.922 -8.834 1.00 68.75 86 LYS A C 1
ATOM 722 O O . LYS A 1 86 ? 11.781 -17.090 -9.681 1.00 68.75 86 LYS A O 1
ATOM 727 N N . LYS A 1 87 ? 12.363 -19.194 -9.148 1.00 71.94 87 LYS A N 1
ATOM 728 C CA . LYS A 1 87 ? 12.237 -19.728 -10.516 1.00 71.94 87 LYS A CA 1
ATOM 729 C C . LYS A 1 87 ? 10.789 -19.671 -11.000 1.00 71.94 87 LYS A C 1
ATOM 731 O O . LYS A 1 87 ? 10.538 -19.215 -12.109 1.00 71.94 87 LYS A O 1
ATOM 736 N N . GLN A 1 88 ? 9.835 -20.041 -10.148 1.00 71.44 88 GLN A N 1
ATOM 737 C CA . GLN A 1 88 ? 8.411 -19.961 -10.472 1.00 71.44 88 GLN A CA 1
ATOM 738 C C . GLN A 1 88 ? 7.952 -18.514 -10.725 1.00 71.44 88 GLN A C 1
ATOM 740 O O . GLN A 1 88 ? 7.155 -18.281 -11.627 1.00 71.44 88 GLN A O 1
ATOM 745 N N . MET A 1 89 ? 8.497 -17.534 -9.993 1.00 67.75 89 MET A N 1
ATOM 746 C CA . MET A 1 89 ? 8.275 -16.106 -10.255 1.00 67.75 89 MET A CA 1
ATOM 747 C C . MET A 1 89 ? 8.768 -15.693 -11.644 1.00 67.75 89 MET A C 1
ATOM 749 O O . MET A 1 89 ? 8.028 -15.050 -12.381 1.00 67.75 89 MET A O 1
ATOM 753 N N . LEU A 1 90 ? 10.003 -16.065 -11.999 1.00 68.19 90 LEU A N 1
ATOM 754 C CA . LEU A 1 90 ? 10.581 -15.751 -13.308 1.00 68.19 90 LEU A CA 1
ATOM 755 C C . LEU A 1 90 ? 9.749 -16.359 -14.437 1.00 68.19 90 LEU A C 1
ATOM 757 O O . LEU A 1 90 ? 9.485 -15.668 -15.411 1.00 68.19 90 LEU A O 1
ATOM 761 N N . ILE A 1 91 ? 9.286 -17.602 -14.267 1.00 73.00 91 ILE A N 1
ATOM 762 C CA . ILE A 1 91 ? 8.397 -18.284 -15.217 1.00 73.00 91 ILE A CA 1
ATOM 763 C C . ILE A 1 91 ? 7.055 -17.554 -15.328 1.00 73.00 91 ILE A C 1
ATOM 765 O O . ILE A 1 91 ? 6.603 -17.285 -16.430 1.00 73.00 91 ILE A O 1
ATOM 769 N N . LEU A 1 92 ? 6.411 -17.184 -14.218 1.00 65.94 92 LEU A N 1
ATOM 770 C CA . LEU A 1 92 ? 5.143 -16.446 -14.270 1.00 65.94 92 LEU A CA 1
ATOM 771 C C . LEU A 1 92 ? 5.309 -15.071 -14.940 1.00 65.94 92 LEU A C 1
ATOM 773 O O . LEU A 1 92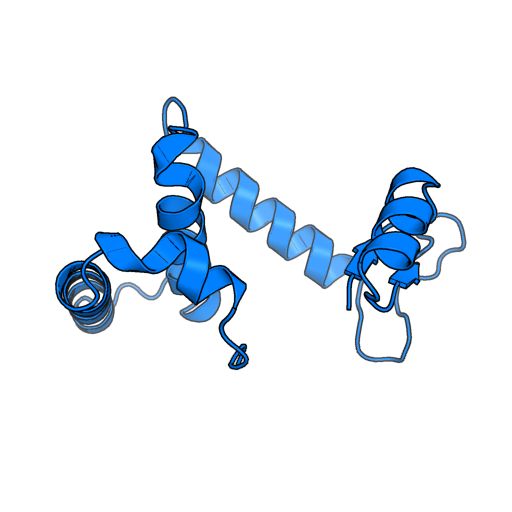 ? 4.465 -14.674 -15.733 1.00 65.94 92 LEU A O 1
ATOM 777 N N . ALA A 1 93 ? 6.398 -14.355 -14.668 1.00 64.44 93 ALA A N 1
ATOM 778 C CA . ALA A 1 93 ? 6.654 -13.050 -15.274 1.00 64.44 93 ALA A CA 1
ATOM 779 C C . ALA A 1 93 ? 7.016 -13.128 -16.770 1.00 64.44 93 ALA A C 1
ATOM 781 O O . ALA A 1 93 ? 6.785 -12.162 -17.494 1.00 64.44 93 ALA A O 1
ATOM 782 N N . SER A 1 94 ? 7.593 -14.245 -17.230 1.00 66.31 94 SER A N 1
ATOM 783 C CA . SER A 1 94 ? 8.007 -14.440 -18.625 1.00 66.31 94 SER A CA 1
ATOM 784 C C . SER A 1 94 ? 6.950 -15.123 -19.494 1.00 66.31 94 SER A C 1
ATOM 786 O O . SER A 1 94 ? 6.836 -14.796 -20.671 1.00 66.31 94 SER A O 1
ATOM 788 N N . VAL A 1 95 ? 6.167 -16.049 -18.930 1.00 65.69 95 VAL A N 1
ATOM 789 C CA . VAL A 1 95 ? 5.101 -16.785 -19.631 1.00 65.69 95 VAL A CA 1
ATOM 790 C C . VAL A 1 95 ? 3.865 -15.914 -19.820 1.00 65.69 95 VAL A C 1
ATOM 792 O O . VAL A 1 95 ? 3.256 -15.931 -20.888 1.00 65.69 95 VAL A O 1
ATOM 795 N N . TYR A 1 96 ? 3.505 -15.109 -18.819 1.00 56.62 96 TYR A N 1
ATOM 796 C CA . TYR A 1 96 ? 2.460 -14.105 -18.982 1.00 56.62 96 TYR A CA 1
ATOM 797 C C . TYR A 1 96 ? 3.083 -12.857 -19.607 1.00 56.62 96 TYR A C 1
ATOM 799 O O . TYR A 1 96 ? 3.457 -11.917 -18.906 1.00 56.62 96 TYR A O 1
ATOM 807 N N . GLY A 1 97 ? 3.225 -12.879 -20.937 1.00 50.81 97 GLY A N 1
ATOM 808 C CA . GLY A 1 97 ? 3.689 -11.746 -21.733 1.00 50.81 97 GLY A CA 1
ATOM 809 C C . GLY A 1 97 ? 3.009 -10.457 -21.276 1.00 50.81 97 GLY A C 1
ATOM 810 O O . GLY A 1 97 ? 1.794 -10.306 -21.357 1.00 50.81 97 GLY A O 1
ATOM 811 N N . THR A 1 98 ? 3.811 -9.527 -20.771 1.00 51.34 98 THR A N 1
ATOM 812 C CA . THR A 1 98 ? 3.409 -8.291 -20.084 1.00 51.34 98 THR A CA 1
ATOM 813 C C . THR A 1 98 ? 2.654 -7.281 -20.961 1.00 51.34 98 THR A C 1
ATOM 815 O O . THR A 1 98 ? 2.320 -6.194 -20.491 1.00 51.34 98 THR A O 1
ATOM 818 N N . TRP A 1 99 ? 2.350 -7.636 -22.212 1.00 45.28 99 TRP A N 1
ATOM 819 C CA . TRP A 1 99 ? 1.701 -6.792 -23.216 1.00 45.28 99 TRP A CA 1
ATOM 820 C C . TRP A 1 99 ? 0.172 -6.764 -23.120 1.00 45.28 99 TRP A C 1
ATOM 822 O O . TRP A 1 99 ? -0.435 -5.780 -23.521 1.00 45.28 99 TRP A O 1
ATOM 832 N N . GLU A 1 100 ? -0.458 -7.780 -22.527 1.00 49.81 100 GLU A N 1
ATOM 833 C CA . GLU A 1 100 ? -1.916 -7.792 -22.309 1.00 49.81 100 GLU A CA 1
ATOM 834 C C . GLU A 1 100 ? -2.315 -7.423 -20.867 1.00 49.81 100 GLU A C 1
ATOM 836 O O . GLU A 1 100 ? -3.492 -7.357 -20.511 1.00 49.81 100 GLU A O 1
ATOM 841 N N . THR A 1 101 ? -1.328 -7.214 -19.999 1.00 49.66 101 THR A N 1
ATOM 842 C CA . THR A 1 101 ? -1.473 -7.469 -18.564 1.00 49.66 101 THR A CA 1
ATOM 843 C C . THR A 1 101 ? -2.004 -6.273 -17.780 1.00 49.66 101 THR A C 1
ATOM 845 O O . THR A 1 101 ? -2.657 -6.471 -16.759 1.00 49.66 101 THR A O 1
ATOM 848 N N . ALA A 1 102 ? -1.792 -5.037 -18.238 1.00 47.50 102 ALA A N 1
ATOM 849 C CA . ALA A 1 102 ? -2.224 -3.874 -17.465 1.00 47.50 102 ALA A CA 1
ATOM 850 C C . ALA A 1 102 ? -3.752 -3.796 -17.332 1.00 47.50 102 ALA A C 1
ATOM 852 O O . ALA A 1 102 ? -4.285 -3.665 -16.226 1.00 47.50 102 ALA A O 1
ATOM 853 N N . ASP A 1 103 ? -4.431 -3.976 -18.462 1.00 43.47 103 ASP A N 1
ATOM 854 C CA . ASP A 1 103 ? -5.883 -3.907 -18.585 1.00 43.47 103 ASP A CA 1
ATOM 855 C C . ASP A 1 103 ? -6.551 -5.198 -18.074 1.00 43.47 103 ASP A C 1
ATOM 857 O O . ASP A 1 103 ? -7.492 -5.157 -17.281 1.00 43.47 103 ASP A O 1
ATOM 861 N N . LYS A 1 104 ? -5.983 -6.374 -18.394 1.00 49.81 104 LYS A N 1
ATOM 862 C CA . LYS A 1 104 ? -6.520 -7.673 -17.945 1.00 49.81 104 LYS A CA 1
ATOM 863 C C . LYS A 1 104 ? -6.317 -7.953 -16.452 1.00 49.81 104 LYS A C 1
ATOM 865 O O . LYS A 1 104 ? -7.161 -8.617 -15.856 1.00 49.81 104 LYS A O 1
ATOM 870 N N . LEU A 1 105 ? -5.253 -7.452 -15.809 1.00 45.44 105 LEU A N 1
ATOM 871 C CA . LEU A 1 105 ? -5.104 -7.556 -14.345 1.00 45.44 105 LEU A CA 1
ATOM 872 C C . LEU A 1 105 ? -6.126 -6.697 -13.604 1.00 45.44 105 LEU A C 1
ATOM 874 O O . LEU A 1 105 ? -6.568 -7.076 -12.524 1.00 45.44 105 LEU A O 1
ATOM 878 N N . ARG A 1 106 ? -6.500 -5.552 -14.181 1.00 47.53 106 ARG A N 1
ATOM 879 C CA . ARG A 1 106 ? -7.504 -4.648 -13.616 1.00 47.53 106 ARG A CA 1
ATOM 880 C C . ARG A 1 106 ? -8.916 -5.245 -13.691 1.00 47.53 106 ARG A C 1
ATOM 882 O O . ARG A 1 106 ? -9.745 -4.944 -12.842 1.00 47.53 106 ARG A O 1
ATOM 889 N N . LEU 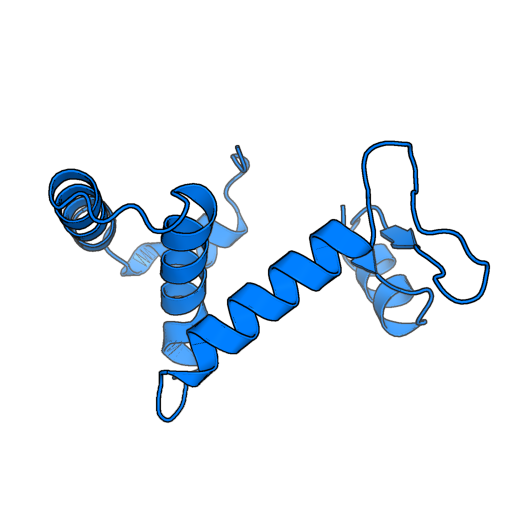A 1 107 ? -9.145 -6.123 -14.669 1.00 49.62 107 LEU A N 1
ATOM 890 C CA . LEU A 1 107 ? -10.413 -6.806 -14.943 1.00 49.62 107 LEU A CA 1
ATOM 891 C C . LEU A 1 107 ? -10.470 -8.256 -14.420 1.00 49.62 107 LEU A C 1
ATOM 893 O O . LEU A 1 107 ? -11.446 -8.965 -14.669 1.00 49.62 107 LEU A O 1
ATOM 897 N N . ARG A 1 108 ? -9.441 -8.746 -13.711 1.00 42.19 108 ARG A N 1
ATOM 898 C CA . ARG A 1 108 ? -9.409 -10.146 -13.264 1.00 42.19 108 ARG A CA 1
ATOM 899 C C . ARG A 1 108 ? -10.308 -10.349 -12.039 1.00 42.19 108 ARG A C 1
ATOM 901 O O . ARG A 1 108 ? -9.904 -10.057 -10.919 1.00 42.19 108 ARG A O 1
ATOM 908 N N . ASN A 1 109 ? -11.465 -10.980 -12.247 1.00 44.84 109 ASN A N 1
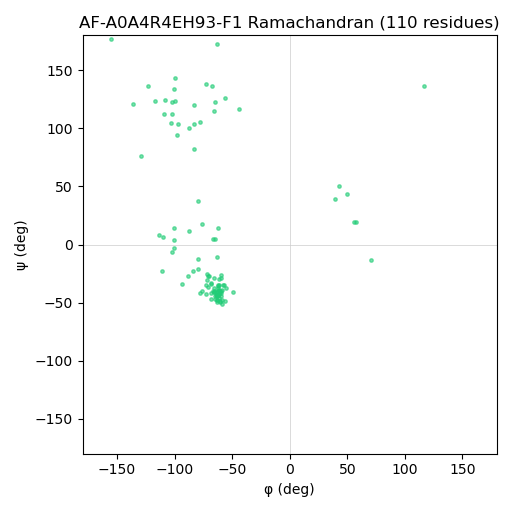ATOM 909 C CA . ASN A 1 109 ? -12.420 -11.461 -11.225 1.00 44.84 109 ASN A CA 1
ATOM 910 C C . ASN A 1 109 ? -11.874 -12.538 -10.256 1.00 44.84 109 ASN A C 1
ATOM 912 O O . ASN A 1 109 ? -12.637 -13.189 -9.551 1.00 44.84 109 ASN A O 1
ATOM 916 N N . PHE A 1 110 ? -10.558 -12.741 -10.203 1.00 46.06 110 PHE A N 1
ATOM 917 C CA . PHE A 1 110 ? -9.916 -13.721 -9.332 1.00 46.06 110 PHE A CA 1
ATOM 918 C C . PHE A 1 110 ? -8.791 -13.059 -8.547 1.00 46.06 110 PHE A C 1
ATOM 920 O O . PHE A 1 110 ? -7.606 -13.225 -8.869 1.00 46.06 110 PHE A O 1
ATOM 927 N N . ALA A 1 111 ? -9.197 -12.300 -7.532 1.00 34.31 111 ALA A N 1
ATOM 928 C CA . ALA A 1 111 ? -8.426 -12.142 -6.312 1.00 34.31 111 ALA A CA 1
ATOM 929 C C . ALA A 1 111 ? -8.753 -13.352 -5.421 1.00 34.31 111 ALA A C 1
ATOM 931 O O . ALA A 1 111 ? -9.847 -13.433 -4.868 1.00 34.31 111 ALA A O 1
ATOM 932 N N . PHE A 1 112 ? -7.825 -14.305 -5.361 1.00 40.03 112 PHE A N 1
ATOM 933 C CA . PHE A 1 112 ? -7.728 -15.279 -4.276 1.00 40.03 112 PHE A CA 1
ATOM 934 C C . PHE A 1 112 ? -6.532 -14.877 -3.416 1.00 40.03 112 PHE A C 1
ATOM 936 O O . PHE A 1 112 ? -5.483 -14.539 -4.021 1.00 40.03 112 PHE A O 1
#

Organism: NCBI:txid2545760

InterPro domains:
  IPR024445 ISXO2-like transposase domain [PF12762] (2-73)

Sequence (112 aa):
VLISDAHNSYKSYTSNNDVEHVIINGSNKEYIKKGIFHLNNINNYHSRLKKWISRFNGVSTKYLQLYLVWFQFLDNRKMESDLSKKKQMLILASVYGTWETADKLRLRNFAF

Foldseek 3Di:
DDEDAPDVVVVVVCVVPVHDYHHAHVVVVRQQDPNPHGVVVVVVLVVQLVVQVVVDPDDDPVCVVVSVVVSVLCVVVVNDPDPVSVVVVVCVPVVPPPPVCPVVVVVDPDDD